Protein AF-V5UVH9-F1 (afdb_monomer)

Organism: Nilaparvata lugens (NCBI:txid108931)

Mean predicted aligned error: 8.6 Å

Structure (mmCIF, N/CA/C/O backbone):
data_AF-V5UVH9-F1
#
_entry.id   AF-V5UVH9-F1
#
loop_
_atom_site.group_PDB
_atom_site.id
_atom_site.type_symbol
_atom_site.label_atom_id
_atom_site.label_alt_id
_atom_site.label_comp_id
_atom_site.label_asym_id
_atom_site.label_entity_id
_atom_site.label_seq_id
_atom_site.pdbx_PDB_ins_code
_atom_site.Cartn_x
_atom_site.Cartn_y
_atom_site.Cartn_z
_atom_site.occupancy
_atom_site.B_iso_or_equiv
_atom_site.auth_seq_id
_atom_site.auth_comp_id
_atom_site.auth_asym_id
_atom_site.auth_atom_id
_atom_site.pdbx_PDB_model_num
ATOM 1 N N . MET A 1 1 ? 12.186 -11.067 -3.291 1.00 71.38 1 MET A N 1
ATOM 2 C CA . MET A 1 1 ? 10.804 -11.036 -2.768 1.00 71.38 1 MET A CA 1
ATOM 3 C C . MET A 1 1 ? 9.836 -10.962 -3.941 1.00 71.38 1 MET A C 1
ATOM 5 O O . MET A 1 1 ? 10.161 -10.325 -4.942 1.00 71.38 1 MET A O 1
ATOM 9 N N . SER A 1 2 ? 8.702 -11.654 -3.848 1.00 88.44 2 SER A N 1
ATOM 10 C CA . SER A 1 2 ? 7.707 -11.769 -4.924 1.00 88.44 2 SER A CA 1
ATOM 11 C C . SER A 1 2 ? 6.462 -10.958 -4.587 1.00 88.44 2 SER A C 1
ATOM 13 O O . SER A 1 2 ? 6.115 -10.811 -3.418 1.00 88.44 2 SER A O 1
ATOM 15 N N . CYS A 1 3 ? 5.802 -10.423 -5.610 1.00 91.62 3 CYS A N 1
ATOM 16 C CA . CYS A 1 3 ? 4.600 -9.622 -5.450 1.00 91.62 3 CYS A CA 1
ATOM 17 C C . CYS A 1 3 ? 3.444 -10.513 -5.006 1.00 91.62 3 CYS A C 1
ATOM 19 O O . CYS A 1 3 ? 3.098 -11.450 -5.722 1.00 91.62 3 CYS A 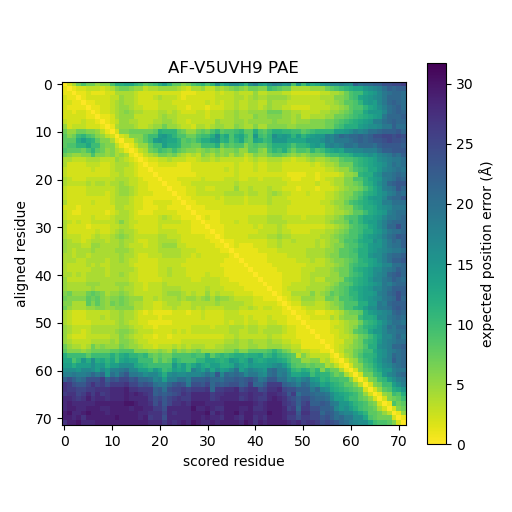O 1
ATOM 21 N N . GLY A 1 4 ? 2.798 -10.187 -3.887 1.00 90.38 4 GLY A N 1
ATOM 22 C CA . GLY A 1 4 ? 1.670 -10.961 -3.361 1.00 90.38 4 GLY A CA 1
ATOM 23 C C . GLY A 1 4 ? 0.406 -10.942 -4.233 1.00 90.38 4 GLY A C 1
ATOM 24 O O . GLY A 1 4 ? -0.576 -11.576 -3.870 1.00 90.38 4 GLY A O 1
ATOM 25 N N . MET A 1 5 ? 0.402 -10.201 -5.350 1.00 91.06 5 MET A N 1
ATOM 26 C CA . MET A 1 5 ? -0.708 -10.180 -6.310 1.00 91.06 5 MET A CA 1
ATOM 27 C C . MET A 1 5 ? -0.371 -10.897 -7.622 1.00 91.06 5 MET A C 1
ATOM 29 O O . MET A 1 5 ? -1.157 -11.712 -8.089 1.00 91.06 5 MET A O 1
ATOM 33 N N . CYS A 1 6 ? 0.770 -10.587 -8.246 1.00 92.56 6 CYS A N 1
ATOM 34 C CA . CYS A 1 6 ? 1.115 -11.128 -9.567 1.00 92.56 6 CYS A CA 1
ATOM 35 C C . CYS A 1 6 ? 2.190 -12.224 -9.528 1.00 92.56 6 CYS A C 1
ATOM 37 O O . CYS A 1 6 ? 2.574 -12.731 -10.580 1.00 92.56 6 CYS A O 1
ATOM 39 N N . ASN A 1 7 ? 2.716 -12.554 -8.343 1.00 90.44 7 ASN A N 1
ATOM 40 C CA . ASN A 1 7 ? 3.784 -13.532 -8.094 1.00 90.44 7 ASN A CA 1
ATOM 41 C C . ASN A 1 7 ?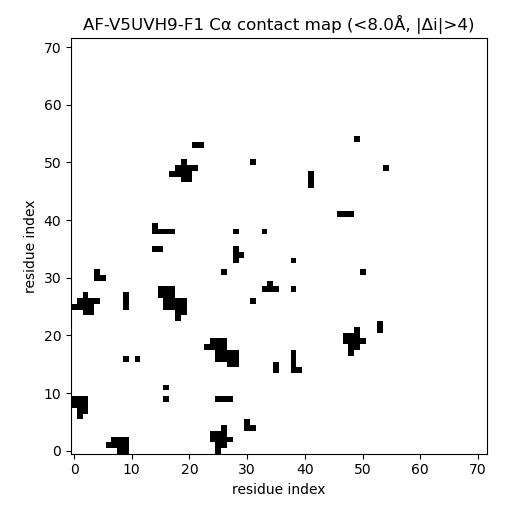 5.118 -13.261 -8.815 1.00 90.44 7 ASN A C 1
ATOM 43 O O . ASN A 1 7 ? 6.054 -14.050 -8.705 1.00 90.44 7 ASN A O 1
ATOM 47 N N . LYS A 1 8 ? 5.254 -12.127 -9.513 1.00 89.88 8 LYS A N 1
ATOM 48 C CA . LYS A 1 8 ? 6.508 -11.701 -10.148 1.00 89.88 8 LYS A CA 1
ATOM 49 C C . LYS A 1 8 ? 7.436 -11.033 -9.138 1.00 89.88 8 LYS A C 1
ATOM 51 O O . LYS A 1 8 ? 6.984 -10.448 -8.155 1.00 89.88 8 LYS A O 1
ATOM 56 N N . SER A 1 9 ? 8.736 -11.066 -9.412 1.00 89.81 9 SER A N 1
ATOM 57 C CA . SER A 1 9 ? 9.753 -10.430 -8.572 1.00 89.81 9 SER A CA 1
ATOM 58 C C . SER A 1 9 ? 9.496 -8.931 -8.383 1.00 89.81 9 SER A C 1
ATOM 60 O O . SER A 1 9 ? 9.282 -8.188 -9.345 1.00 89.81 9 SER A O 1
ATOM 62 N N . VAL A 1 10 ? 9.563 -8.474 -7.135 1.00 87.19 10 VAL A N 1
ATOM 63 C CA . VAL A 1 10 ? 9.540 -7.052 -6.780 1.00 87.19 10 VAL A CA 1
ATOM 64 C C . VAL A 1 10 ? 10.982 -6.557 -6.787 1.00 87.19 10 VAL A C 1
ATOM 66 O O . VAL A 1 10 ? 11.798 -6.986 -5.972 1.00 87.19 10 VAL A O 1
ATOM 69 N N . ARG A 1 11 ? 11.324 -5.713 -7.765 1.00 79.94 11 ARG A N 1
ATOM 70 C CA . ARG A 1 11 ? 12.642 -5.077 -7.862 1.00 79.94 11 ARG A CA 1
ATOM 71 C C . ARG A 1 11 ? 12.560 -3.726 -7.162 1.00 79.94 11 ARG A C 1
ATOM 73 O O . ARG A 1 11 ? 12.098 -2.768 -7.769 1.00 79.94 11 ARG A O 1
ATOM 80 N N . GLY A 1 12 ? 13.008 -3.675 -5.909 1.00 68.25 12 GLY A N 1
ATOM 81 C CA . GLY A 1 12 ? 12.913 -2.495 -5.041 1.00 68.25 12 GLY A CA 1
ATOM 82 C C . GLY A 1 12 ? 13.832 -1.324 -5.386 1.00 68.25 12 GLY A C 1
ATOM 83 O O . GLY A 1 12 ? 14.288 -0.608 -4.507 1.00 68.25 12 GLY A O 1
ATOM 84 N N . ALA A 1 13 ? 14.181 -1.154 -6.660 1.00 64.88 13 ALA A N 1
ATOM 85 C CA . ALA A 1 13 ? 15.187 -0.183 -7.075 1.00 64.88 13 ALA A CA 1
ATOM 86 C C . ALA A 1 13 ? 14.655 1.262 -7.147 1.00 64.88 13 ALA A C 1
ATOM 88 O O . ALA A 1 13 ? 15.449 2.172 -7.339 1.00 64.88 13 ALA A O 1
ATOM 89 N N . ASN A 1 14 ? 13.339 1.491 -7.019 1.00 67.69 14 ASN A N 1
ATOM 90 C CA . ASN A 1 14 ? 12.727 2.799 -7.306 1.00 67.69 14 ASN A CA 1
ATOM 91 C C . ASN A 1 14 ? 11.614 3.227 -6.331 1.00 67.69 14 ASN A C 1
ATOM 93 O O . ASN A 1 14 ? 10.795 4.070 -6.698 1.00 67.69 14 ASN A O 1
ATOM 97 N N . ASN A 1 15 ? 11.538 2.659 -5.119 1.00 70.94 15 ASN A N 1
ATOM 98 C CA . ASN A 1 15 ? 10.461 2.953 -4.154 1.00 70.94 15 ASN A CA 1
ATOM 99 C C . ASN A 1 15 ? 9.061 2.828 -4.789 1.00 70.94 15 ASN A C 1
ATOM 101 O O . ASN A 1 15 ? 8.174 3.651 -4.576 1.00 70.94 15 ASN A O 1
ATOM 105 N N . SER A 1 16 ? 8.894 1.823 -5.649 1.00 83.00 16 SER A N 1
ATOM 106 C CA . SER A 1 16 ? 7.677 1.597 -6.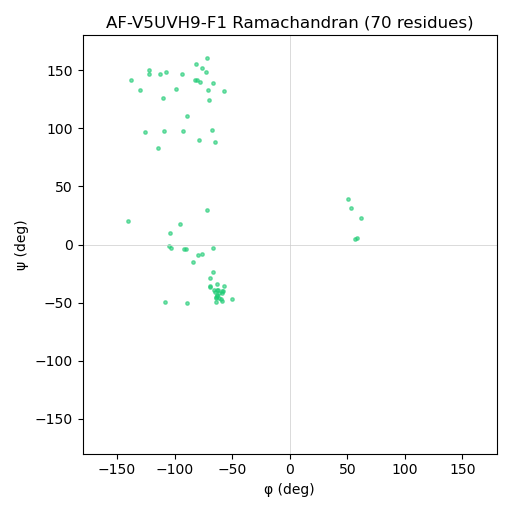440 1.00 83.00 16 SER A CA 1
ATOM 107 C C . SER A 1 16 ? 6.833 0.454 -5.880 1.00 83.00 16 SER A C 1
ATOM 109 O O . SER A 1 16 ? 5.892 -0.024 -6.518 1.00 83.00 16 SER A O 1
ATOM 111 N N . GLU A 1 17 ? 7.201 -0.012 -4.695 1.00 90.19 17 GLU A N 1
ATOM 112 C CA . GLU A 1 17 ? 6.601 -1.130 -4.002 1.00 90.19 17 GLU A CA 1
ATOM 113 C C . GLU A 1 17 ? 6.094 -0.709 -2.634 1.00 90.19 17 GLU A C 1
ATOM 115 O O . GLU A 1 17 ? 6.631 0.181 -1.980 1.00 90.19 17 GLU A O 1
ATOM 120 N N . VAL A 1 18 ? 5.044 -1.393 -2.203 1.00 91.31 18 VAL A N 1
ATOM 121 C CA . VAL A 1 18 ? 4.414 -1.183 -0.906 1.00 91.31 18 VAL A CA 1
ATOM 122 C C . VAL A 1 18 ? 4.419 -2.485 -0.130 1.00 91.31 18 VAL A C 1
ATOM 124 O O . VAL A 1 18 ? 4.299 -3.574 -0.701 1.00 91.31 18 VAL A O 1
ATOM 127 N N . LYS A 1 19 ? 4.552 -2.376 1.190 1.00 91.94 19 LYS A N 1
ATOM 128 C CA . LYS A 1 19 ? 4.499 -3.515 2.103 1.00 91.94 19 LYS A CA 1
ATOM 129 C C . LYS A 1 19 ? 3.219 -3.441 2.922 1.00 91.94 19 LYS A C 1
ATOM 131 O O . LYS A 1 19 ? 2.955 -2.427 3.561 1.00 91.94 19 LYS A O 1
ATOM 136 N 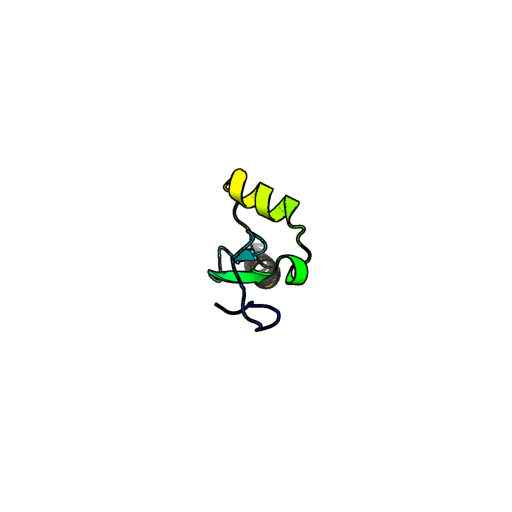N . CYS A 1 20 ? 2.434 -4.515 2.906 1.00 93.19 20 CYS A N 1
ATOM 137 C CA . CYS A 1 20 ? 1.242 -4.609 3.743 1.00 93.19 20 CYS A CA 1
ATOM 138 C C . CYS A 1 20 ? 1.644 -4.784 5.211 1.00 93.19 20 CYS A C 1
ATOM 140 O O . CYS A 1 20 ? 2.467 -5.648 5.517 1.00 93.19 20 CYS A O 1
ATOM 142 N N . ILE A 1 21 ? 1.037 -4.018 6.116 1.00 93.00 21 ILE A N 1
ATOM 143 C CA . ILE A 1 21 ? 1.322 -4.134 7.552 1.00 93.00 21 ILE A 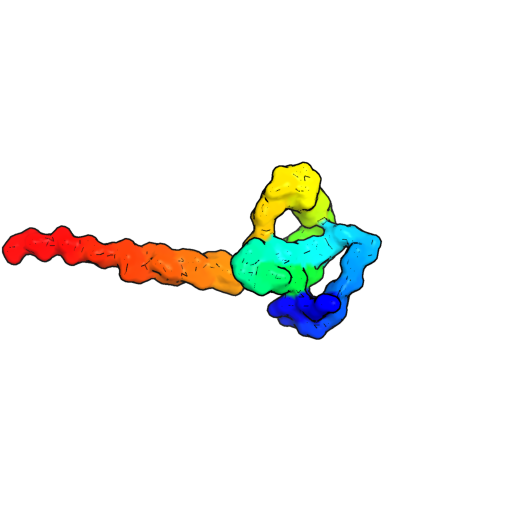CA 1
ATOM 144 C C . ILE A 1 21 ? 0.827 -5.435 8.194 1.00 93.00 21 ILE A C 1
ATOM 146 O O . ILE A 1 21 ? 1.444 -5.888 9.150 1.00 93.00 21 ILE A O 1
ATOM 150 N N . ASP A 1 22 ? -0.242 -6.056 7.686 1.00 92.38 22 ASP A N 1
ATOM 151 C CA . ASP A 1 22 ? -0.803 -7.260 8.318 1.00 92.38 22 ASP A CA 1
ATOM 152 C C . ASP A 1 22 ? -0.164 -8.537 7.773 1.00 92.38 22 ASP A C 1
ATOM 154 O O . ASP A 1 22 ? 0.296 -9.376 8.539 1.00 92.38 22 ASP A O 1
ATOM 158 N N . CYS A 1 23 ? -0.096 -8.694 6.445 1.00 92.38 23 CYS A N 1
ATOM 159 C CA . CYS A 1 23 ? 0.456 -9.911 5.838 1.00 92.38 23 CYS A CA 1
ATOM 160 C C . CYS A 1 23 ? 1.954 -9.828 5.530 1.00 92.38 23 CYS A C 1
ATOM 162 O O . CYS A 1 23 ? 2.523 -10.806 5.061 1.00 92.38 23 CYS A O 1
ATOM 164 N N . ASN A 1 24 ? 2.596 -8.674 5.752 1.00 90.69 24 ASN A N 1
ATOM 165 C CA . ASN A 1 24 ? 4.017 -8.426 5.482 1.00 90.69 24 ASN A CA 1
ATOM 166 C C . ASN A 1 24 ? 4.487 -8.673 4.032 1.00 90.69 24 ASN A C 1
ATOM 168 O O . ASN A 1 24 ? 5.673 -8.508 3.743 1.00 90.69 24 ASN A O 1
ATOM 172 N N . ASN A 1 25 ? 3.575 -8.989 3.108 1.00 91.69 25 ASN A N 1
ATOM 173 C CA . ASN A 1 25 ? 3.881 -9.181 1.696 1.00 91.69 25 ASN A CA 1
ATOM 174 C C . ASN A 1 25 ? 4.189 -7.851 1.001 1.00 91.69 25 ASN A C 1
ATOM 176 O O . ASN A 1 25 ? 3.632 -6.801 1.341 1.00 91.69 25 ASN A O 1
ATOM 180 N N . GLN A 1 26 ? 5.058 -7.925 -0.007 1.00 91.50 26 GLN A N 1
ATOM 181 C CA . GLN A 1 26 ? 5.375 -6.813 -0.897 1.00 91.50 26 GLN A CA 1
ATOM 182 C C . GLN A 1 26 ? 4.498 -6.851 -2.145 1.00 91.50 26 GLN A C 1
ATOM 184 O O . GLN A 1 26 ? 4.159 -7.922 -2.651 1.00 91.50 26 GLN A O 1
ATOM 189 N N . PHE A 1 27 ? 4.159 -5.677 -2.663 1.00 92.69 27 PHE A N 1
ATOM 190 C CA . PHE A 1 27 ? 3.334 -5.520 -3.852 1.00 92.69 27 PHE A CA 1
ATOM 191 C C . PHE A 1 27 ? 3.905 -4.420 -4.737 1.00 92.69 27 PHE A C 1
ATOM 193 O O . PHE A 1 27 ? 4.357 -3.394 -4.234 1.00 92.69 27 PHE A O 1
ATOM 200 N N . HIS A 1 28 ? 3.859 -4.605 -6.057 1.00 92.50 28 HIS A N 1
ATOM 201 C CA . HIS A 1 28 ? 4.114 -3.500 -6.983 1.00 92.50 28 HIS A CA 1
ATOM 202 C C . HIS A 1 28 ? 2.994 -2.469 -6.856 1.00 92.50 28 HIS A C 1
ATOM 204 O O . HIS A 1 28 ? 1.826 -2.859 -6.835 1.00 92.50 28 HIS A O 1
ATOM 210 N N . GLY A 1 29 ? 3.328 -1.179 -6.883 1.00 90.62 29 GLY A N 1
ATOM 211 C CA . GLY A 1 29 ? 2.348 -0.092 -6.910 1.00 90.62 29 GLY A CA 1
ATOM 212 C C . GLY A 1 29 ? 1.287 -0.289 -7.986 1.00 90.62 29 GLY A C 1
ATOM 213 O O . GLY A 1 29 ? 0.097 -0.273 -7.695 1.00 90.62 29 GLY A O 1
ATOM 214 N N . ASN A 1 30 ? 1.721 -0.632 -9.204 1.00 89.88 30 ASN A N 1
ATOM 215 C CA . ASN A 1 30 ? 0.817 -0.884 -10.326 1.00 89.88 30 ASN A CA 1
ATOM 216 C C . ASN A 1 30 ? -0.128 -2.077 -10.097 1.00 89.88 30 ASN A C 1
ATOM 218 O O . ASN A 1 30 ? -1.271 -2.044 -10.534 1.00 89.88 30 ASN A O 1
ATOM 222 N N . CYS A 1 31 ? 0.320 -3.124 -9.396 1.00 92.25 31 CYS A N 1
ATOM 223 C CA . CYS A 1 31 ? -0.555 -4.249 -9.064 1.00 92.25 31 CYS A CA 1
ATOM 224 C C . CYS A 1 31 ? -1.684 -3.794 -8.136 1.00 92.25 31 CYS A C 1
ATOM 226 O O . CYS A 1 31 ? -2.835 -4.154 -8.335 1.00 92.25 31 CYS A O 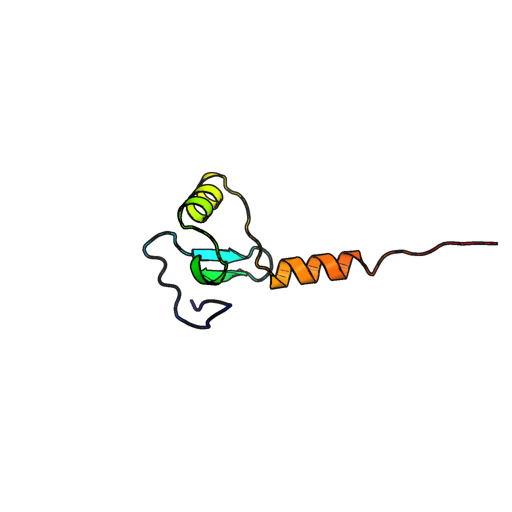1
ATOM 228 N N . VAL A 1 32 ? -1.384 -2.943 -7.160 1.00 91.88 32 VAL A N 1
ATOM 229 C CA . VAL A 1 32 ? -2.374 -2.462 -6.186 1.00 91.88 32 VAL A CA 1
ATOM 230 C C . VAL A 1 32 ? -3.002 -1.120 -6.568 1.00 91.88 32 VAL A C 1
ATOM 232 O O . VAL A 1 32 ? -3.594 -0.468 -5.716 1.00 91.88 32 VAL A O 1
ATOM 235 N N . SER A 1 33 ? -2.892 -0.716 -7.840 1.00 90.69 33 SER A N 1
ATOM 236 C CA . SER A 1 33 ? -3.411 0.558 -8.366 1.00 90.69 33 SER A CA 1
ATOM 237 C C . SER A 1 33 ? -2.957 1.800 -7.583 1.00 90.69 33 SER A C 1
ATOM 239 O O . SER A 1 33 ? -3.683 2.785 -7.508 1.00 90.69 33 SER A O 1
ATOM 241 N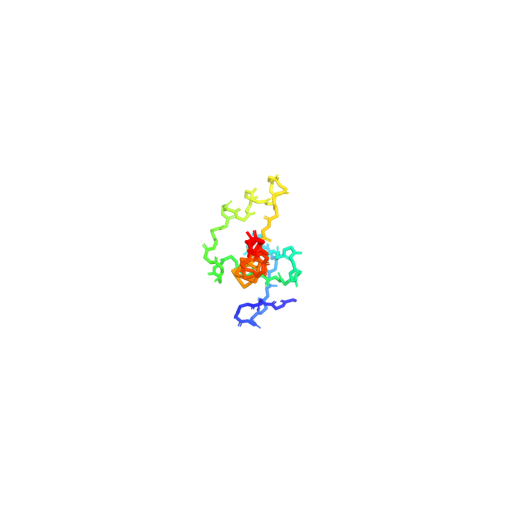 N . MET A 1 34 ? -1.754 1.763 -7.010 1.00 89.88 34 MET A N 1
ATOM 242 C CA . MET A 1 34 ? -1.128 2.908 -6.354 1.00 89.88 34 MET A CA 1
ATOM 243 C C . MET A 1 34 ? -0.135 3.594 -7.279 1.00 89.88 34 MET A C 1
ATOM 245 O O . MET A 1 34 ? 0.726 2.946 -7.887 1.00 89.88 34 MET A O 1
ATOM 249 N N . LYS A 1 35 ? -0.210 4.924 -7.331 1.00 90.81 35 LYS A N 1
ATOM 250 C CA . LYS A 1 35 ? 0.780 5.733 -8.043 1.00 90.81 35 LYS A CA 1
ATOM 251 C C . LYS A 1 35 ? 2.070 5.828 -7.239 1.00 90.81 35 LYS A C 1
ATOM 253 O O . LYS A 1 35 ? 2.057 5.825 -6.012 1.00 90.81 35 LYS A O 1
ATOM 258 N N . VAL A 1 36 ? 3.193 6.001 -7.932 1.00 87.94 36 VAL A N 1
ATOM 259 C CA . VAL A 1 36 ? 4.509 6.179 -7.292 1.00 87.94 36 VAL A CA 1
ATOM 260 C C . VAL A 1 36 ? 4.514 7.376 -6.332 1.00 87.94 36 VAL A C 1
ATOM 262 O O . VAL A 1 36 ? 5.128 7.304 -5.274 1.00 87.94 36 VAL A O 1
ATOM 265 N N . GLU A 1 37 ? 3.798 8.452 -6.662 1.00 89.75 37 GLU A N 1
ATOM 266 C CA . GLU A 1 37 ? 3.651 9.639 -5.806 1.00 89.75 37 GLU A CA 1
ATOM 267 C C . GLU A 1 37 ? 2.976 9.310 -4.468 1.00 89.75 37 GLU A C 1
ATOM 269 O O . GLU A 1 37 ? 3.433 9.751 -3.417 1.00 89.75 37 GLU A O 1
ATOM 274 N N . GLU A 1 38 ? 1.937 8.473 -4.483 1.00 90.38 38 GLU A N 1
ATOM 275 C CA . GLU A 1 38 ? 1.253 8.037 -3.263 1.00 90.38 38 GLU A CA 1
ATOM 276 C C . GLU A 1 38 ? 2.135 7.119 -2.415 1.00 90.38 38 GLU A C 1
ATOM 278 O O . GLU A 1 38 ? 2.121 7.199 -1.188 1.00 90.38 38 GLU A O 1
ATOM 283 N N . ILE A 1 39 ? 2.928 6.259 -3.062 1.00 89.44 39 ILE A N 1
ATOM 284 C CA . ILE A 1 39 ? 3.884 5.379 -2.377 1.00 89.44 39 ILE A CA 1
ATOM 285 C C . ILE A 1 39 ? 4.956 6.212 -1.676 1.00 89.44 39 ILE A C 1
ATOM 287 O O . ILE A 1 39 ? 5.230 5.989 -0.498 1.00 89.44 39 ILE A O 1
ATOM 291 N N . LYS A 1 40 ? 5.51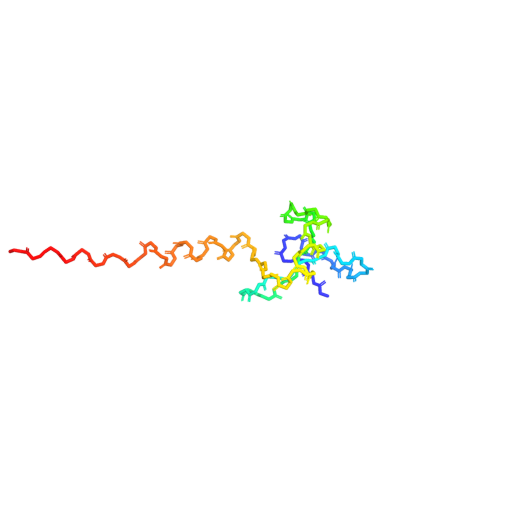7 7.208 -2.370 1.00 89.38 40 LYS A N 1
ATOM 292 C CA . LYS A 1 40 ? 6.470 8.155 -1.781 1.00 89.38 40 LYS A CA 1
ATOM 293 C C . LYS A 1 40 ? 5.851 8.895 -0.602 1.00 89.38 40 LYS A C 1
ATOM 295 O O . LYS A 1 40 ? 6.423 8.865 0.481 1.00 89.38 40 LYS A O 1
ATOM 300 N N . PHE A 1 41 ? 4.642 9.433 -0.769 1.00 90.75 41 PHE A N 1
ATOM 301 C CA . PHE A 1 41 ? 3.930 10.113 0.309 1.00 90.75 41 PHE A CA 1
ATOM 302 C C . PHE A 1 41 ? 3.698 9.210 1.529 1.00 90.75 41 PHE A C 1
ATOM 304 O O . PHE A 1 41 ? 3.853 9.666 2.656 1.00 90.75 41 PHE A O 1
ATOM 311 N N . LEU A 1 42 ? 3.354 7.932 1.344 1.00 90.56 42 LEU A N 1
ATOM 312 C CA . LEU A 1 42 ? 3.216 6.986 2.457 1.00 90.56 42 LEU A CA 1
ATOM 313 C C . LEU A 1 42 ? 4.534 6.790 3.213 1.00 90.56 42 LEU A C 1
ATOM 315 O O . LEU A 1 42 ? 4.529 6.821 4.443 1.00 90.56 42 LEU A O 1
ATOM 319 N N . ILE A 1 43 ? 5.637 6.603 2.481 1.00 87.38 43 ILE A N 1
ATOM 320 C CA . ILE A 1 43 ? 6.976 6.414 3.051 1.00 87.38 43 ILE A CA 1
ATOM 321 C C . ILE A 1 43 ? 7.412 7.677 3.804 1.00 87.38 43 ILE A C 1
ATOM 323 O O . ILE A 1 43 ? 7.803 7.585 4.964 1.00 87.38 43 ILE A O 1
ATOM 327 N N . GLU A 1 44 ? 7.286 8.851 3.182 1.00 90.50 44 GLU A N 1
ATOM 328 C CA . GLU A 1 44 ? 7.653 10.146 3.773 1.00 90.50 44 GLU A CA 1
ATOM 329 C C . GLU A 1 44 ? 6.766 10.512 4.969 1.00 90.50 44 GLU A C 1
ATOM 331 O O . GLU A 1 44 ? 7.253 10.999 5.985 1.00 90.50 44 GLU A O 1
ATOM 336 N N . SER A 1 45 ? 5.464 10.230 4.888 1.00 91.50 45 SER A N 1
ATOM 337 C CA . SER A 1 45 ? 4.515 10.473 5.978 1.00 91.50 45 SER A CA 1
ATOM 338 C C . SER A 1 45 ? 4.617 9.438 7.105 1.00 91.50 45 SER A C 1
ATOM 340 O O . SER A 1 45 ? 3.913 9.588 8.106 1.00 91.50 45 SER A O 1
ATOM 342 N N . GLY A 1 46 ? 5.397 8.362 6.942 1.00 88.75 46 GLY A N 1
ATOM 343 C CA . GLY A 1 46 ? 5.448 7.242 7.888 1.00 88.75 46 GLY A CA 1
ATOM 344 C C . GLY A 1 46 ? 4.106 6.515 8.049 1.00 88.75 46 GLY A C 1
ATOM 345 O O . GLY A 1 46 ? 3.851 5.888 9.079 1.00 88.75 46 GLY A O 1
ATOM 346 N N . LYS A 1 47 ? 3.213 6.622 7.058 1.00 89.81 47 LYS A N 1
ATOM 347 C CA . LYS A 1 47 ? 1.887 6.001 7.094 1.00 89.81 47 LYS A CA 1
ATOM 348 C C . LYS A 1 47 ? 1.976 4.539 6.684 1.00 89.81 47 LYS A C 1
ATOM 350 O O . LYS A 1 47 ? 2.679 4.163 5.749 1.00 89.81 47 LYS A O 1
ATOM 355 N N . SER A 1 48 ? 1.199 3.709 7.365 1.00 90.81 48 SER A N 1
ATOM 356 C CA . SER A 1 48 ? 1.074 2.297 7.041 1.00 90.81 48 SER A CA 1
ATOM 357 C C . SER A 1 48 ? 0.105 2.062 5.885 1.00 90.81 48 SER A C 1
ATOM 359 O O . SER A 1 48 ? -0.953 2.684 5.795 1.00 90.81 48 SER A O 1
ATOM 361 N N . TRP A 1 49 ? 0.451 1.108 5.023 1.00 92.69 49 TRP A N 1
ATOM 362 C CA . TRP A 1 49 ? -0.412 0.644 3.944 1.00 92.69 49 TRP A CA 1
ATOM 363 C C . TRP A 1 49 ? -0.862 -0.798 4.177 1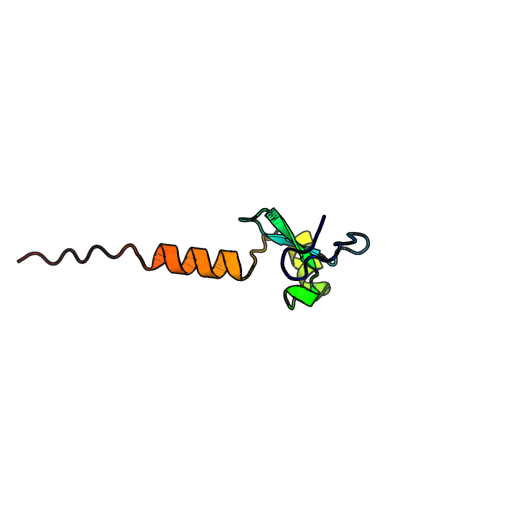.00 92.69 49 TRP A C 1
ATOM 365 O O . TRP A 1 49 ? -0.136 -1.626 4.731 1.00 92.69 49 TRP A O 1
ATOM 375 N N . ARG A 1 50 ? -2.085 -1.100 3.743 1.00 93.81 50 ARG A N 1
ATOM 376 C CA . ARG A 1 50 ? -2.736 -2.401 3.892 1.00 93.81 50 ARG A CA 1
ATOM 377 C C . ARG A 1 50 ? -3.291 -2.839 2.540 1.00 93.81 50 ARG A C 1
ATOM 379 O O . ARG A 1 50 ? -3.971 -2.063 1.875 1.00 93.81 50 ARG A O 1
ATOM 386 N N . CYS A 1 51 ? -3.041 -4.089 2.153 1.00 93.12 51 CYS A N 1
ATOM 387 C CA . CYS A 1 51 ? -3.566 -4.629 0.901 1.00 93.12 51 CYS A CA 1
ATOM 388 C C . CYS A 1 51 ? -5.083 -4.870 0.966 1.00 93.12 51 CYS A C 1
ATOM 390 O O . CYS A 1 51 ? -5.667 -5.001 2.045 1.00 93.12 51 CYS A O 1
ATOM 392 N N . ASP A 1 52 ? -5.728 -4.966 -0.198 1.00 90.50 52 ASP A N 1
ATOM 393 C CA . ASP A 1 52 ? -7.181 -5.153 -0.294 1.00 90.50 52 ASP A CA 1
ATOM 394 C C . ASP A 1 52 ? -7.659 -6.429 0.424 1.00 90.50 52 ASP A C 1
ATOM 396 O O . ASP A 1 52 ? -8.640 -6.394 1.163 1.00 90.50 52 ASP A O 1
ATOM 400 N N . GLY A 1 53 ? -6.907 -7.532 0.319 1.00 90.12 53 GLY A N 1
ATOM 401 C CA . GLY A 1 53 ? -7.226 -8.787 1.011 1.00 90.12 53 GLY A CA 1
ATOM 402 C C . GLY A 1 53 ? -7.273 -8.639 2.537 1.00 90.12 53 GLY A C 1
ATOM 403 O O . GLY A 1 53 ? -8.242 -9.048 3.176 1.00 90.12 53 GLY A O 1
ATOM 404 N N . CYS A 1 54 ? -6.273 -7.979 3.129 1.00 91.44 54 CYS A N 1
ATOM 405 C CA . CYS A 1 54 ? -6.247 -7.707 4.569 1.00 91.44 54 CYS A CA 1
ATOM 406 C C . CYS A 1 54 ? -7.322 -6.690 4.982 1.00 91.44 54 CYS A C 1
ATOM 408 O O . CYS A 1 54 ? -7.927 -6.828 6.046 1.00 91.44 54 CYS A O 1
ATOM 410 N N . THR A 1 55 ? -7.608 -5.695 4.136 1.00 89.69 55 THR A N 1
ATOM 411 C CA . THR A 1 55 ? -8.684 -4.718 4.369 1.00 89.69 55 THR A CA 1
ATOM 412 C C . THR A 1 55 ? -10.054 -5.392 4.405 1.00 89.69 55 THR A C 1
ATOM 414 O O . THR A 1 55 ? -10.842 -5.123 5.314 1.00 89.69 55 THR A O 1
ATOM 417 N N . ARG A 1 56 ? -10.333 -6.309 3.469 1.00 87.50 56 ARG A N 1
ATOM 418 C CA . ARG A 1 56 ? -11.573 -7.100 3.460 1.00 87.50 56 ARG A CA 1
ATOM 419 C C . ARG A 1 56 ? -11.673 -8.016 4.673 1.00 87.50 56 ARG A C 1
ATOM 421 O O . ARG A 1 56 ? -12.712 -8.021 5.323 1.00 87.50 56 ARG A O 1
ATOM 428 N N . ASN A 1 57 ? -10.595 -8.719 5.025 1.00 84.19 57 ASN A N 1
ATOM 429 C CA . ASN A 1 57 ? -10.590 -9.605 6.191 1.00 84.19 57 ASN A CA 1
ATOM 430 C C . ASN A 1 57 ? -10.916 -8.850 7.491 1.00 84.19 57 ASN A C 1
ATOM 432 O O . ASN A 1 57 ? -11.726 -9.310 8.290 1.00 84.19 57 ASN A O 1
ATOM 436 N N . LYS A 1 58 ? -10.360 -7.643 7.666 1.00 75.81 58 LYS A N 1
ATOM 437 C CA . LYS A 1 58 ? -10.657 -6.802 8.833 1.00 75.81 58 LYS A CA 1
ATOM 438 C C . LYS A 1 58 ? -12.134 -6.387 8.897 1.00 75.81 58 LYS A C 1
ATOM 440 O O . LYS A 1 58 ? -12.717 -6.366 9.979 1.00 75.81 58 LYS A O 1
ATOM 445 N N . ARG A 1 59 ? -12.753 -6.075 7.752 1.00 69.81 59 ARG A N 1
ATOM 446 C CA . ARG A 1 59 ? -14.191 -5.754 7.694 1.00 69.81 59 ARG A CA 1
ATOM 447 C C . ARG A 1 59 ? -15.043 -6.947 8.116 1.00 69.81 59 ARG A C 1
ATOM 449 O O . ARG A 1 59 ? -15.936 -6.768 8.930 1.00 69.81 59 ARG A O 1
ATOM 456 N N . LEU A 1 60 ? -14.709 -8.149 7.648 1.00 63.56 60 LEU A N 1
ATOM 457 C CA . LEU A 1 60 ? -15.419 -9.374 8.023 1.00 63.56 60 LEU A CA 1
ATOM 458 C C . LEU A 1 60 ? -15.314 -9.667 9.527 1.00 63.56 60 LEU A C 1
ATOM 460 O O . LEU A 1 60 ? -16.315 -10.017 10.143 1.00 63.56 60 LEU A O 1
ATOM 464 N N . SER A 1 61 ? -14.148 -9.436 10.144 1.00 59.75 61 SER A N 1
ATOM 465 C CA . SER A 1 61 ? -13.991 -9.596 11.599 1.00 59.75 61 SER A CA 1
ATOM 466 C C . SER A 1 61 ? -14.790 -8.588 12.434 1.00 59.75 61 SER A C 1
ATOM 468 O O . SER A 1 61 ? -15.118 -8.883 13.576 1.00 59.75 61 SER A O 1
ATOM 470 N N . MET A 1 62 ? -15.135 -7.416 11.887 1.00 58.38 62 MET A N 1
ATOM 471 C CA . MET A 1 62 ? -15.988 -6.435 12.576 1.00 58.38 62 MET A CA 1
ATOM 472 C C . MET A 1 62 ? -17.485 -6.723 12.412 1.00 58.38 62 MET A C 1
ATOM 474 O O . MET A 1 62 ? -18.291 -6.167 13.146 1.00 58.38 62 MET A O 1
ATOM 478 N N . SER A 1 63 ? -17.871 -7.581 11.465 1.00 56.31 63 SER A N 1
ATOM 479 C CA . SER A 1 63 ? -19.274 -7.929 11.204 1.00 56.31 63 SER A CA 1
ATOM 480 C C . SER A 1 63 ? -19.778 -9.129 12.013 1.00 56.31 63 SER A C 1
ATOM 482 O O . SER A 1 63 ? -20.951 -9.466 11.900 1.00 56.31 63 SER A O 1
ATOM 484 N N . MET A 1 64 ? -18.920 -9.789 12.799 1.00 53.66 64 MET A N 1
ATOM 485 C CA . MET A 1 64 ? -19.281 -10.989 13.573 1.00 53.66 64 MET A CA 1
ATOM 486 C C . MET A 1 64 ? -19.503 -10.738 15.071 1.00 53.66 64 MET A C 1
ATOM 488 O O . MET A 1 64 ? -19.920 -11.658 15.765 1.00 53.66 64 MET A O 1
ATOM 492 N N . ASP A 1 65 ? -19.299 -9.515 15.567 1.00 48.72 65 ASP A N 1
ATOM 493 C CA . ASP A 1 65 ? -19.630 -9.150 16.948 1.00 48.72 65 ASP A CA 1
ATOM 494 C C . ASP A 1 65 ? -20.758 -8.114 16.950 1.00 48.72 65 ASP A C 1
ATOM 496 O O . ASP A 1 65 ? -20.564 -6.901 16.975 1.00 48.72 65 ASP A O 1
ATOM 500 N N . THR A 1 66 ? -21.987 -8.600 16.845 1.00 57.19 66 THR A N 1
ATOM 501 C CA . THR A 1 66 ? -23.117 -7.903 17.456 1.00 57.19 66 THR A CA 1
ATOM 502 C C . THR A 1 66 ? -23.805 -8.928 18.342 1.00 57.19 66 THR A C 1
ATOM 504 O O . THR A 1 66 ? -24.591 -9.734 17.843 1.00 57.19 66 THR A O 1
ATOM 507 N N . PRO A 1 67 ? -23.513 -8.955 19.653 1.00 51.66 67 PRO A N 1
ATOM 508 C CA . PRO A 1 67 ? -24.404 -9.605 20.585 1.00 51.66 67 PRO A CA 1
ATOM 509 C C . PRO A 1 67 ? -25.676 -8.759 20.606 1.00 51.66 67 PRO A C 1
ATOM 511 O O . PRO A 1 67 ? -25.732 -7.721 21.266 1.00 51.66 67 PRO A O 1
ATOM 514 N N . ILE A 1 68 ? -26.697 -9.187 19.863 1.00 60.25 68 ILE A N 1
ATOM 515 C CA . ILE A 1 68 ? -28.069 -8.755 20.115 1.00 60.25 68 ILE A CA 1
ATOM 516 C C . ILE A 1 68 ? -28.416 -9.317 21.497 1.00 60.25 68 ILE A C 1
ATOM 518 O O . ILE A 1 68 ? -28.860 -10.453 21.644 1.00 60.25 68 ILE A O 1
ATOM 522 N N . LYS A 1 69 ? -28.111 -8.549 22.543 1.00 60.28 69 LYS A N 1
ATOM 523 C CA . LYS A 1 69 ? -28.754 -8.712 23.841 1.00 60.28 69 LYS A CA 1
ATOM 524 C C . LYS A 1 69 ? -30.115 -8.044 23.730 1.00 60.28 69 LYS A C 1
ATOM 526 O O . LYS A 1 69 ? -30.239 -6.862 24.027 1.00 60.28 69 LYS A O 1
ATOM 531 N N . GLU A 1 70 ? -31.115 -8.804 23.316 1.00 56.81 70 GLU A N 1
ATOM 532 C CA . GLU A 1 70 ? -32.509 -8.459 23.571 1.00 56.81 70 GLU A CA 1
ATOM 533 C C . GLU A 1 70 ? -33.025 -9.454 24.604 1.00 56.81 70 GLU A C 1
ATOM 535 O O . GLU A 1 70 ? -33.308 -10.613 24.316 1.00 56.81 70 GLU A O 1
ATOM 540 N N . GLY A 1 71 ? -33.014 -9.004 25.857 1.00 65.94 71 GLY A N 1
ATOM 541 C CA . GLY A 1 71 ? -33.826 -9.615 26.891 1.00 65.94 71 GLY A CA 1
ATOM 542 C C . GLY A 1 71 ? -35.263 -9.140 26.739 1.00 65.94 71 GLY A C 1
ATOM 543 O O . GLY A 1 71 ? -35.475 -7.959 26.474 1.00 65.94 71 GLY A O 1
ATOM 544 N N . GLN A 1 72 ? -36.204 -10.059 26.941 1.00 50.75 72 GLN A N 1
ATOM 545 C CA . GLN A 1 72 ? -37.444 -9.896 27.703 1.00 50.75 72 GLN A CA 1
ATOM 546 C C . GLN A 1 72 ? -38.054 -11.274 27.958 1.00 50.75 72 GLN A C 1
ATOM 548 O O . GLN A 1 72 ? -38.019 -12.113 27.032 1.00 50.75 72 GLN A O 1
#

Radius of gyration: 16.63 Å; Cα contacts (8 Å, |Δi|>4): 77; chains: 1; bounding box: 53×24×38 Å

Sequence (72 aa):
MSCGMCNKSVRGANNSEVKCIDCNNQFHGNCVSMKVEEIKFLIESGKSWRCDGCTRNKRLSMSMDTPIKEGQ

pLDDT: mean 82.3, std 13.59, range [48.72, 93.81]

InterPro domains:
  IPR001965 Zinc finger, PHD-type [SM00249] (2-55)
  IPR011011 Zinc finger, FYVE/PHD-type [SSF57903] (2-58)
  IPR013083 Zinc finger, RING/FYVE/PHD-type [G3DSA:3.30.40.10] (1-68)
  IPR019786 Zinc finger, PHD-type, conserved site [PS01359] (3-54)
  IPR019787 Zinc finger, PHD-finger [PF27108] (2-58)
  IPR019787 Zinc finger, PHD-finger [PS50016] (1-57)

Foldseek 3Di:
DAAPQPRHDDDPPQLQWAAAPPVRGIHGCVSQVHDSVVSVVCVVVVHHDHGPVVVVVVVVVVVPDDPPPDDD

Secondary structure (DSSP, 8-state):
-BBTTT-SB---SSS-EEEBTTT--EEETTTTT--HHHHHHHHHTT--B--HHHHHHHHHHHSS--------

Solvent-accessible surface area (backbone atoms only — not comparable to full-atom values): 4518 Å² total; per-residue (Å²): 106,49,15,76,82,78,67,45,76,55,76,78,85,70,61,46,57,48,56,21,72,84,79,65,42,38,32,44,22,74,79,72,74,40,52,56,68,57,45,44,49,31,63,76,68,71,51,86,46,71,46,69,69,59,54,51,51,55,53,56,64,64,71,73,71,71,84,82,81,76,86,132

Nearest PDB structures (foldseek):
  2dx8-assembly1_A  TM=9.071E-01  e=4.772E-04  Mus musculus
  3zpv-assembly1_A  TM=8.672E-01  e=6.269E-04  Drosophila melanogaster
  3zpv-assembly13_Y  TM=8.670E-01  e=5.855E-04  Drosophila melanogaster
  2vpg-assembly1_A  TM=8.815E-01  e=3.222E-03  Homo sapiens
  5wle-assembly1_A  TM=8.307E-01  e=1.261E-02  Drosophila melanogaster